Protein AF-A0A258SLJ2-F1 (afdb_monomer_lite)

pLDDT: mean 77.23, std 9.21, range [52.97, 88.25]

Structure (mmCIF, N/CA/C/O backbone):
data_AF-A0A258SLJ2-F1
#
_entry.id   AF-A0A258SLJ2-F1
#
loop_
_atom_site.group_PDB
_atom_site.id
_atom_site.type_symbol
_atom_site.label_atom_id
_atom_site.label_alt_id
_atom_site.label_comp_id
_atom_site.label_asym_id
_atom_site.label_entity_id
_atom_site.label_seq_id
_atom_site.pdbx_PDB_ins_code
_atom_site.Cartn_x
_atom_site.Cartn_y
_atom_site.Cartn_z
_atom_site.occupancy
_atom_site.B_iso_or_equiv
_atom_site.auth_seq_id
_atom_site.auth_comp_id
_atom_site.auth_asym_id
_atom_site.auth_atom_id
_atom_site.pdbx_PDB_model_num
ATOM 1 N N . PRO A 1 1 ? 20.317 6.922 -17.235 1.00 66.81 1 PRO A N 1
ATOM 2 C CA . PRO A 1 1 ? 20.151 6.839 -15.760 1.00 66.81 1 PRO A CA 1
ATOM 3 C C . PRO A 1 1 ? 18.785 7.334 -15.207 1.00 66.81 1 PRO A C 1
ATOM 5 O O . PRO A 1 1 ? 18.713 7.748 -14.059 1.00 66.81 1 PRO A O 1
ATOM 8 N N . VAL A 1 2 ? 17.682 7.207 -15.967 1.00 76.50 2 VAL A N 1
ATOM 9 C CA . VAL A 1 2 ? 16.298 7.485 -15.497 1.00 76.50 2 VAL A CA 1
ATOM 10 C C . VAL A 1 2 ? 15.326 6.333 -15.797 1.00 76.50 2 VAL A C 1
ATOM 12 O O . VAL A 1 2 ? 14.122 6.461 -15.613 1.00 76.50 2 VAL A O 1
ATOM 15 N N . GLN A 1 3 ? 15.835 5.183 -16.255 1.00 81.25 3 GLN A N 1
ATOM 16 C CA . GLN A 1 3 ? 15.012 4.036 -16.665 1.00 81.25 3 GLN A CA 1
ATOM 17 C C . GLN A 1 3 ? 14.137 3.488 -15.535 1.00 81.25 3 GLN A C 1
ATOM 19 O O . GLN A 1 3 ? 13.030 3.026 -15.793 1.00 81.25 3 GLN A O 1
ATOM 24 N N . ILE A 1 4 ? 14.597 3.606 -14.286 1.00 85.12 4 ILE A N 1
ATOM 25 C CA . ILE A 1 4 ? 13.837 3.207 -13.098 1.00 85.12 4 ILE A CA 1
ATOM 26 C C . ILE A 1 4 ? 12.487 3.942 -13.008 1.00 85.12 4 ILE A C 1
ATOM 28 O O . ILE A 1 4 ? 11.512 3.387 -12.511 1.00 85.12 4 ILE A O 1
ATOM 32 N N . LEU A 1 5 ? 12.407 5.169 -13.541 1.00 85.69 5 LEU A N 1
ATOM 33 C CA . LEU A 1 5 ? 11.209 5.998 -13.469 1.00 85.69 5 LEU A CA 1
ATOM 34 C C . LEU A 1 5 ? 10.073 5.441 -14.338 1.00 85.69 5 LEU A C 1
ATOM 36 O O . LEU A 1 5 ? 8.915 5.555 -13.958 1.00 85.69 5 LEU A O 1
ATOM 40 N N . TYR A 1 6 ? 10.396 4.788 -15.461 1.00 85.94 6 TYR A N 1
ATOM 41 C CA . TYR A 1 6 ? 9.406 4.152 -16.342 1.00 85.94 6 TYR A CA 1
ATOM 42 C C . TYR A 1 6 ? 8.843 2.851 -15.762 1.00 85.94 6 TYR A C 1
ATOM 44 O O . TYR A 1 6 ? 7.727 2.455 -16.094 1.00 85.94 6 TYR A O 1
ATOM 52 N N . TRP A 1 7 ? 9.575 2.209 -14.849 1.00 87.75 7 TRP A N 1
ATOM 53 C CA . TRP A 1 7 ? 9.091 1.014 -14.163 1.00 87.75 7 TRP A CA 1
ATOM 54 C C . TRP A 1 7 ? 8.012 1.327 -13.124 1.00 87.75 7 TRP A C 1
ATOM 56 O O . TRP A 1 7 ? 7.146 0.486 -12.902 1.00 87.75 7 TRP A O 1
ATOM 66 N N . MET A 1 8 ? 7.991 2.530 -12.539 1.00 86.81 8 MET A N 1
ATOM 67 C CA . MET A 1 8 ? 6.943 2.924 -11.586 1.00 86.81 8 MET A CA 1
ATOM 68 C C . MET A 1 8 ? 5.523 2.865 -12.181 1.00 86.81 8 MET A C 1
ATOM 70 O O . MET A 1 8 ? 4.689 2.159 -11.614 1.00 86.81 8 MET A O 1
ATOM 74 N N . PRO A 1 9 ? 5.208 3.533 -13.311 1.00 88.25 9 PRO A N 1
ATOM 75 C CA . PRO A 1 9 ? 3.887 3.425 -13.920 1.00 88.25 9 PRO A CA 1
ATOM 76 C C . PRO A 1 9 ? 3.629 2.036 -14.507 1.00 88.25 9 PRO A C 1
ATOM 78 O O . PRO A 1 9 ? 2.482 1.598 -14.492 1.00 88.25 9 PRO A O 1
ATOM 81 N N . ALA A 1 10 ? 4.656 1.307 -14.963 1.00 88.25 10 ALA A N 1
ATOM 82 C CA . ALA A 1 10 ? 4.483 -0.075 -15.406 1.00 88.25 10 ALA A CA 1
ATOM 83 C C . ALA A 1 10 ? 3.981 -0.953 -14.246 1.00 88.25 10 ALA A C 1
ATOM 85 O O . ALA A 1 10 ? 2.890 -1.511 -14.323 1.00 88.25 10 ALA A O 1
ATOM 86 N N . VAL A 1 11 ? 4.703 -0.993 -13.125 1.00 86.94 11 VAL A N 1
ATOM 87 C CA . VAL A 1 11 ? 4.299 -1.753 -11.932 1.00 86.94 11 VAL A CA 1
ATOM 88 C C . VAL A 1 11 ? 2.959 -1.257 -11.385 1.00 86.94 11 VAL A C 1
ATOM 90 O O . VAL A 1 11 ? 2.103 -2.071 -11.043 1.00 86.94 11 VAL A O 1
ATOM 93 N N . GLY A 1 12 ? 2.737 0.060 -11.357 1.00 81.75 12 GLY A N 1
ATOM 94 C CA . GLY A 1 12 ? 1.473 0.654 -10.918 1.00 81.75 12 GLY A CA 1
ATOM 95 C C . GLY A 1 12 ? 0.281 0.226 -11.775 1.00 81.75 12 GLY A C 1
ATOM 96 O O . GLY A 1 12 ? -0.759 -0.145 -11.236 1.00 81.75 12 GLY A O 1
ATOM 97 N N . THR A 1 13 ? 0.445 0.184 -13.098 1.00 86.69 13 THR A N 1
ATOM 98 C CA . THR A 1 13 ? -0.605 -0.265 -14.026 1.00 86.69 13 THR A CA 1
ATOM 99 C C . THR A 1 13 ? -0.922 -1.740 -13.814 1.00 86.69 13 THR A C 1
ATOM 101 O O . THR A 1 13 ? -2.088 -2.108 -13.702 1.00 86.69 13 THR A O 1
ATOM 104 N N . TRP A 1 14 ? 0.099 -2.589 -13.685 1.00 84.56 14 TRP A N 1
ATOM 105 C CA . TRP A 1 14 ? -0.097 -4.012 -13.401 1.00 84.56 14 TRP A CA 1
ATOM 106 C C . TRP A 1 14 ? -0.784 -4.239 -12.053 1.00 84.56 14 TRP A C 1
ATOM 108 O O . TRP A 1 14 ? -1.712 -5.042 -11.964 1.00 84.56 14 TRP A O 1
ATOM 118 N N . ALA A 1 15 ? -0.403 -3.489 -11.018 1.00 81.69 15 ALA A N 1
ATOM 119 C CA . ALA A 1 15 ? -1.083 -3.528 -9.730 1.00 81.69 15 ALA A CA 1
ATOM 120 C C . ALA A 1 15 ? -2.559 -3.115 -9.863 1.00 81.69 15 ALA A C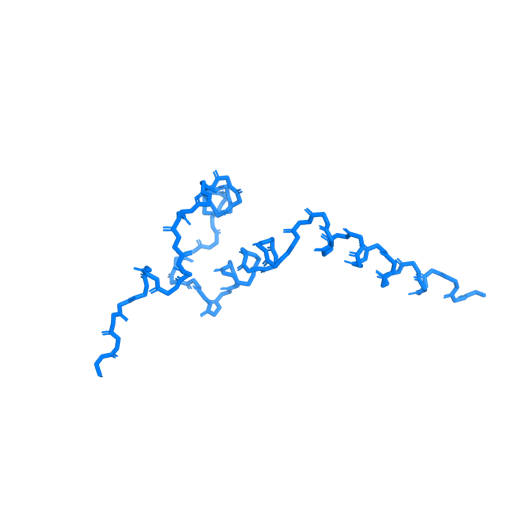 1
ATOM 122 O O . ALA A 1 15 ? -3.437 -3.778 -9.314 1.00 81.69 15 ALA A O 1
ATOM 123 N N . GLN A 1 16 ? -2.856 -2.072 -10.638 1.00 81.19 16 GLN A N 1
ATOM 124 C CA . GLN A 1 16 ? -4.224 -1.612 -10.865 1.00 81.19 16 GLN A CA 1
ATOM 125 C C . GLN A 1 16 ? -5.057 -2.615 -11.681 1.00 81.19 16 GLN A C 1
ATOM 127 O O . GLN A 1 16 ? -6.247 -2.756 -11.424 1.00 81.19 16 GLN A O 1
ATOM 132 N N . VAL A 1 17 ? -4.448 -3.352 -12.616 1.00 82.25 17 VAL A N 1
ATOM 133 C CA . VAL A 1 17 ? -5.114 -4.423 -13.380 1.00 82.25 17 VAL A CA 1
ATOM 134 C C . VAL A 1 17 ? -5.394 -5.645 -12.503 1.00 82.25 17 VAL A C 1
ATOM 136 O O . VAL A 1 17 ? -6.493 -6.190 -12.551 1.00 82.25 17 VAL A O 1
ATOM 139 N N . ILE A 1 18 ? -4.430 -6.065 -11.679 1.00 78.19 18 ILE A N 1
ATOM 140 C CA . ILE A 1 18 ? -4.553 -7.265 -10.836 1.00 78.19 18 ILE A CA 1
ATOM 141 C C . ILE A 1 18 ? -5.513 -7.026 -9.668 1.00 78.19 18 ILE A C 1
ATOM 143 O O . ILE A 1 18 ? -6.357 -7.869 -9.366 1.00 78.19 18 ILE A O 1
ATOM 147 N N . PHE A 1 19 ? -5.385 -5.886 -8.990 1.00 74.94 19 PHE A N 1
ATOM 148 C CA . PHE A 1 19 ? -6.149 -5.596 -7.777 1.00 74.94 19 PHE A CA 1
ATOM 149 C C . PHE A 1 19 ? -7.395 -4.734 -8.018 1.00 74.94 19 PHE A C 1
ATOM 151 O O . PHE A 1 19 ? -8.249 -4.618 -7.130 1.00 74.94 19 PHE A O 1
ATOM 158 N N . GLY A 1 20 ? -7.513 -4.129 -9.201 1.00 73.56 20 GLY A N 1
ATOM 159 C CA . GLY A 1 20 ? -8.613 -3.243 -9.555 1.00 73.56 20 GLY A CA 1
ATOM 160 C C . GLY A 1 20 ? -8.705 -1.999 -8.668 1.00 73.56 20 GLY A C 1
ATOM 161 O O . GLY A 1 20 ? -7.829 -1.670 -7.865 1.00 73.56 20 GLY A O 1
ATOM 162 N N . TYR A 1 21 ? -9.856 -1.336 -8.757 1.00 72.88 21 TYR A N 1
ATOM 163 C CA . TYR A 1 21 ? -10.225 -0.215 -7.886 1.00 72.88 21 TYR A CA 1
ATOM 164 C C . TYR A 1 21 ? -10.352 -0.630 -6.408 1.00 72.88 21 TYR A C 1
ATOM 166 O O . TYR A 1 21 ? -10.313 0.205 -5.507 1.00 72.88 21 TYR A O 1
ATOM 174 N N . CYS A 1 22 ? -10.505 -1.930 -6.139 1.00 74.88 22 CYS A N 1
ATOM 175 C CA . CYS A 1 22 ? -10.810 -2.463 -4.817 1.00 74.88 22 CYS A CA 1
ATOM 176 C C . CYS A 1 22 ? -9.663 -2.275 -3.819 1.00 74.88 22 CYS A C 1
ATOM 178 O O . CYS A 1 22 ? -9.914 -1.873 -2.683 1.00 74.88 22 CYS A O 1
ATOM 180 N N . ALA A 1 23 ? -8.413 -2.548 -4.208 1.00 76.81 23 ALA A N 1
ATOM 181 C CA . ALA A 1 23 ? -7.278 -2.358 -3.302 1.00 76.81 23 ALA A CA 1
ATOM 182 C C . ALA A 1 23 ? -7.017 -0.878 -3.014 1.00 76.81 23 ALA A C 1
ATOM 184 O O . ALA A 1 23 ? -6.807 -0.513 -1.859 1.00 76.81 23 ALA A O 1
ATOM 185 N N . MET A 1 24 ? -7.107 -0.024 -4.035 1.00 78.75 24 MET A N 1
ATOM 186 C CA . MET A 1 24 ? -6.981 1.420 -3.853 1.00 78.75 24 MET A CA 1
ATOM 187 C C . MET A 1 24 ? -8.081 1.953 -2.926 1.00 78.75 24 MET A C 1
ATOM 189 O O . MET A 1 24 ? -7.777 2.646 -1.959 1.00 78.75 24 MET A O 1
ATOM 193 N N . ALA A 1 25 ? -9.342 1.567 -3.148 1.00 79.62 25 ALA A N 1
ATOM 194 C CA . ALA A 1 25 ? -10.458 1.962 -2.288 1.00 79.62 25 ALA A CA 1
ATOM 195 C C . ALA A 1 25 ? -10.246 1.530 -0.826 1.00 79.62 25 ALA A C 1
ATOM 197 O O . ALA A 1 25 ? -10.507 2.297 0.099 1.00 79.62 25 ALA A O 1
ATOM 198 N N . ARG A 1 26 ? -9.702 0.327 -0.607 1.00 82.94 26 ARG A N 1
ATOM 199 C CA . ARG A 1 26 ? -9.347 -0.186 0.725 1.00 82.94 26 ARG A CA 1
ATOM 200 C C . ARG A 1 26 ? -8.215 0.607 1.378 1.00 82.94 26 ARG A C 1
ATOM 202 O O . ARG A 1 26 ? -8.303 0.905 2.566 1.00 82.94 26 ARG A O 1
ATOM 209 N N . MET A 1 27 ? -7.193 1.010 0.626 1.00 82.69 27 MET A N 1
ATOM 210 C CA . MET A 1 27 ? -6.123 1.874 1.142 1.00 82.69 27 MET A CA 1
ATOM 211 C C . MET A 1 27 ? -6.649 3.261 1.515 1.00 82.69 27 MET A C 1
ATOM 213 O O . MET A 1 27 ? -6.398 3.726 2.624 1.00 82.69 27 MET A O 1
ATOM 217 N N . VAL A 1 28 ? -7.435 3.887 0.633 1.00 82.12 28 VAL A N 1
ATOM 218 C CA . VAL A 1 28 ? -8.068 5.188 0.897 1.00 82.12 28 VAL A CA 1
ATOM 219 C C . VAL A 1 28 ? -8.982 5.105 2.120 1.00 82.12 28 VAL A C 1
ATOM 221 O O . VAL A 1 28 ? -8.986 6.025 2.933 1.00 82.12 28 VAL A O 1
ATOM 224 N N . SER A 1 29 ? -9.671 3.977 2.331 1.00 80.44 29 SER A N 1
ATOM 225 C CA . SER A 1 29 ? -10.527 3.809 3.509 1.00 80.44 29 SER A CA 1
ATOM 226 C C . SER A 1 29 ? -9.785 3.766 4.850 1.00 80.44 29 SER A C 1
ATOM 228 O O . SER A 1 29 ? -10.371 4.086 5.882 1.00 80.44 29 SER A O 1
ATOM 230 N N . LEU A 1 30 ? -8.497 3.402 4.840 1.00 82.56 30 LEU A N 1
ATOM 231 C CA . LEU A 1 30 ? -7.640 3.340 6.030 1.00 82.56 30 LEU A CA 1
ATOM 232 C C . LEU A 1 30 ? -6.944 4.675 6.334 1.00 82.56 30 LEU A C 1
ATOM 234 O O . LEU A 1 30 ? -6.331 4.822 7.398 1.00 82.56 30 LEU A O 1
ATOM 238 N N . LEU A 1 31 ? -7.017 5.650 5.421 1.00 85.19 31 LEU A N 1
ATOM 239 C CA . LEU A 1 31 ? -6.452 6.975 5.647 1.00 85.19 31 LEU A CA 1
ATOM 240 C C . LEU A 1 31 ? -7.160 7.664 6.820 1.00 85.19 31 LEU A C 1
ATOM 242 O O . LEU A 1 31 ? -8.362 7.478 7.005 1.00 85.19 31 LEU A O 1
ATOM 246 N N . PRO A 1 32 ? -6.439 8.488 7.605 1.00 78.56 32 PRO A N 1
ATOM 247 C CA . PRO A 1 32 ? -6.971 9.116 8.817 1.00 78.56 32 PRO A CA 1
ATOM 248 C C . PRO A 1 32 ? -8.227 9.958 8.569 1.00 78.56 32 PRO A C 1
ATOM 250 O O . PRO A 1 32 ? -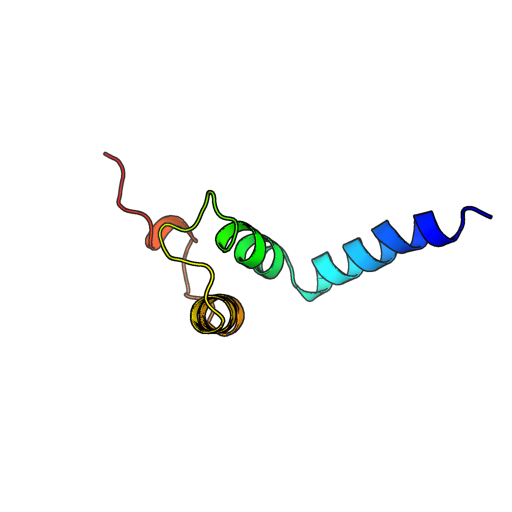9.034 10.104 9.473 1.00 78.56 32 PRO A O 1
ATOM 253 N N . TRP A 1 33 ? -8.418 10.462 7.348 1.00 80.19 33 TRP A N 1
ATOM 254 C CA . TRP A 1 33 ?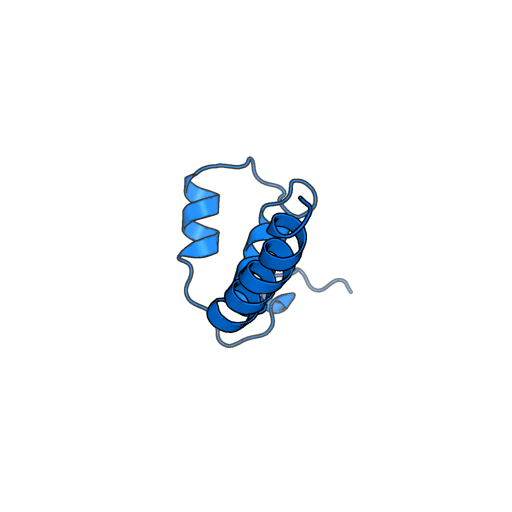 -9.607 11.227 6.973 1.00 80.19 33 TRP A CA 1
ATOM 255 C C . TRP A 1 33 ? -10.856 10.354 6.758 1.00 80.19 33 TRP A C 1
ATOM 257 O O . TRP A 1 33 ? -11.974 10.834 6.903 1.00 80.19 33 TRP A O 1
ATOM 267 N N . ASN A 1 34 ? -10.685 9.073 6.411 1.00 79.19 34 ASN A N 1
ATOM 268 C CA . ASN A 1 34 ? -11.788 8.151 6.118 1.00 79.19 34 ASN A CA 1
ATOM 269 C C . ASN A 1 34 ? -12.093 7.184 7.280 1.00 79.19 34 ASN A C 1
ATOM 271 O O . ASN A 1 34 ? -13.054 6.419 7.206 1.00 79.19 34 ASN A O 1
ATOM 275 N N . ARG A 1 35 ? -11.295 7.199 8.355 1.00 75.50 35 ARG A N 1
ATOM 276 C CA . ARG A 1 35 ? -11.497 6.352 9.540 1.00 75.50 35 ARG A CA 1
ATOM 277 C C . ARG A 1 35 ? -11.795 7.198 10.776 1.00 75.50 35 ARG A C 1
ATOM 279 O O . ARG A 1 35 ? -11.039 8.105 11.099 1.00 75.50 35 ARG A O 1
ATOM 286 N N . SER A 1 36 ? -12.849 6.852 11.513 1.00 76.62 36 SER A N 1
ATOM 287 C CA . SER A 1 36 ? -13.087 7.386 12.867 1.00 76.62 36 SER A CA 1
ATOM 288 C C . SER A 1 36 ? -12.352 6.591 13.953 1.00 76.62 36 SER A C 1
ATOM 290 O O . SER A 1 36 ? -12.179 7.075 15.065 1.00 76.62 36 SER A O 1
ATOM 292 N N . GLU A 1 37 ? -11.904 5.374 13.636 1.00 78.81 37 GLU A N 1
ATOM 293 C CA . GLU A 1 37 ? -11.216 4.463 14.554 1.00 78.81 37 GLU A CA 1
ATOM 294 C C . GLU A 1 37 ? -9.687 4.571 14.400 1.00 78.81 37 GLU A C 1
ATOM 296 O O . GLU A 1 37 ? -9.175 4.897 13.323 1.00 78.81 37 GLU A O 1
ATOM 301 N N . GLY A 1 38 ? -8.927 4.270 15.460 1.00 83.81 38 GLY A N 1
ATOM 302 C CA . GLY A 1 38 ? -7.461 4.192 15.418 1.00 83.81 38 GLY A CA 1
ATOM 303 C C . GLY A 1 38 ? -6.955 3.180 14.379 1.00 83.81 38 GLY A C 1
ATOM 304 O O . GLY A 1 38 ? -7.577 2.140 14.166 1.00 83.81 38 GLY A O 1
ATOM 305 N N . LEU A 1 39 ? -5.819 3.459 13.723 1.00 83.06 39 LEU A N 1
ATOM 306 C CA . LEU A 1 39 ? -5.228 2.522 12.766 1.00 83.06 39 LEU A CA 1
ATOM 307 C C . LEU A 1 39 ? -4.711 1.319 13.549 1.00 83.06 39 LEU A C 1
ATOM 309 O O . LEU A 1 39 ? -3.671 1.381 14.197 1.00 83.06 39 LEU A O 1
ATOM 313 N N . SER A 1 40 ? -5.478 0.238 13.510 1.00 84.50 40 SER A N 1
ATOM 314 C CA . SER A 1 40 ? -5.151 -1.018 14.169 1.00 84.50 40 SER A CA 1
ATOM 315 C C . SER A 1 40 ? -4.865 -2.088 13.128 1.00 84.50 40 SER A C 1
ATOM 317 O O . SER A 1 40 ? -5.494 -2.137 12.068 1.00 84.50 40 SER A O 1
ATO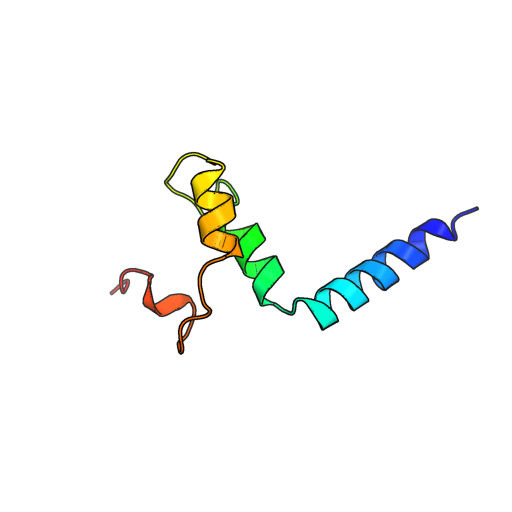M 319 N N . PHE A 1 41 ? -3.953 -3.002 13.452 1.00 84.06 41 PHE A N 1
ATOM 320 C CA . PHE A 1 41 ? -3.659 -4.157 12.608 1.00 84.06 41 PHE A CA 1
ATOM 321 C C . PHE A 1 41 ? -4.915 -5.005 12.332 1.00 84.06 41 PHE A C 1
ATOM 323 O O . PHE A 1 41 ? -5.096 -5.522 11.228 1.00 84.06 41 PHE A O 1
ATOM 330 N N . GLY A 1 42 ? -5.837 -5.081 13.300 1.00 83.56 42 GLY A N 1
ATOM 331 C CA . GLY A 1 42 ? -7.134 -5.737 13.117 1.00 83.56 42 GLY A CA 1
ATOM 332 C C . GLY A 1 42 ? -8.002 -5.058 12.053 1.00 83.56 42 GLY A C 1
ATOM 333 O O . GLY A 1 42 ? -8.630 -5.746 11.248 1.00 83.56 42 GLY A O 1
ATOM 334 N N . LEU A 1 43 ? -7.980 -3.723 11.990 1.00 82.31 43 LEU A N 1
ATOM 335 C CA . LEU A 1 43 ? -8.721 -2.937 11.001 1.00 82.31 43 LEU A CA 1
ATOM 336 C C . LEU A 1 43 ? -8.137 -3.120 9.597 1.00 82.31 43 LEU A C 1
ATOM 338 O O . LEU A 1 43 ? -8.888 -3.325 8.645 1.00 82.31 43 LEU A O 1
ATOM 342 N N . VAL A 1 44 ? -6.807 -3.136 9.469 1.00 85.50 44 VAL A N 1
ATOM 343 C CA . VAL A 1 44 ? -6.126 -3.426 8.195 1.00 85.50 44 VAL A CA 1
ATOM 344 C C . VAL A 1 44 ? -6.499 -4.825 7.708 1.00 85.50 44 VAL A C 1
ATOM 346 O O . VAL A 1 44 ? -6.968 -4.985 6.580 1.00 85.50 44 VAL A O 1
ATOM 349 N N . LYS A 1 45 ? -6.387 -5.839 8.578 1.00 85.12 45 LYS A N 1
ATOM 350 C CA . LYS A 1 45 ? -6.763 -7.215 8.235 1.00 85.12 45 LYS A CA 1
ATOM 351 C C . LYS A 1 45 ? -8.232 -7.302 7.829 1.00 85.12 45 LYS A C 1
ATOM 353 O O . LYS A 1 45 ? -8.539 -7.871 6.789 1.00 85.12 45 LYS A O 1
ATOM 358 N N . LYS A 1 46 ? -9.148 -6.694 8.584 1.00 83.75 46 LYS A N 1
ATOM 359 C CA . LYS A 1 46 ? -10.574 -6.673 8.235 1.00 83.75 46 LYS A CA 1
ATOM 360 C C . LYS A 1 46 ? -10.806 -5.991 6.887 1.00 83.75 46 LYS A C 1
ATOM 362 O O . LYS A 1 46 ? -11.540 -6.527 6.069 1.00 83.75 46 LYS A O 1
ATOM 367 N N . THR A 1 47 ? -10.148 -4.873 6.609 1.00 85.31 47 THR A N 1
ATOM 368 C CA . THR A 1 47 ? -10.332 -4.113 5.363 1.00 85.31 47 THR A CA 1
ATOM 369 C C . THR A 1 47 ? -9.864 -4.896 4.130 1.00 85.31 47 THR A C 1
ATOM 371 O O . THR A 1 47 ? -10.563 -4.925 3.118 1.00 85.31 47 THR A O 1
ATOM 374 N N . PHE A 1 48 ? -8.729 -5.599 4.214 1.00 83.88 48 PHE A N 1
ATOM 375 C CA . PHE A 1 48 ? -8.203 -6.394 3.095 1.00 83.88 48 PHE A CA 1
ATOM 376 C C . PHE A 1 48 ? -8.798 -7.807 2.984 1.00 83.88 48 PHE A C 1
ATOM 378 O O . PHE A 1 48 ? -8.942 -8.317 1.874 1.00 83.88 48 PHE A O 1
ATOM 385 N N . PHE A 1 49 ? -9.194 -8.436 4.091 1.00 84.25 49 PHE A N 1
ATOM 386 C CA . PHE A 1 49 ? -9.742 -9.800 4.088 1.00 84.25 49 PHE A CA 1
ATOM 387 C C . PHE A 1 49 ? -11.275 -9.859 4.153 1.00 84.25 49 PHE A C 1
ATOM 389 O O . PHE A 1 49 ? -11.844 -10.948 4.090 1.00 84.25 49 PHE A O 1
ATOM 396 N N . SER A 1 50 ? -11.975 -8.723 4.242 1.00 78.12 50 SER A N 1
ATOM 397 C CA . SER A 1 50 ? -13.439 -8.721 4.138 1.00 78.12 50 SER A CA 1
ATOM 398 C C . SER A 1 50 ? -13.879 -9.175 2.751 1.00 78.12 50 SER A C 1
ATOM 400 O O . SER A 1 50 ? -13.315 -8.768 1.729 1.00 78.12 50 SER A O 1
ATOM 402 N N . ARG A 1 51 ? -14.912 -10.020 2.715 1.00 73.88 51 ARG A N 1
ATOM 403 C CA . ARG A 1 51 ? -15.518 -10.470 1.460 1.00 73.88 51 ARG A CA 1
ATOM 404 C C . ARG A 1 51 ? -16.110 -9.261 0.724 1.00 73.88 51 ARG A C 1
ATOM 406 O O . ARG A 1 51 ? -16.728 -8.418 1.376 1.00 73.88 51 ARG A O 1
ATOM 413 N N . PRO A 1 52 ? -15.949 -9.164 -0.607 1.00 68.06 52 PRO A N 1
ATOM 414 C CA . PRO A 1 52 ? -16.682 -8.177 -1.386 1.00 68.06 52 PRO A CA 1
ATOM 415 C C . PRO A 1 52 ? -18.180 -8.446 -1.210 1.00 68.06 52 PRO A C 1
ATOM 417 O O . PRO A 1 52 ? -18.665 -9.544 -1.489 1.00 68.06 52 PRO A O 1
ATOM 420 N N . VAL A 1 53 ? -18.902 -7.465 -0.676 1.00 68.31 53 VAL A N 1
ATOM 421 C CA . VAL A 1 53 ? -20.359 -7.531 -0.543 1.00 68.31 53 VAL A CA 1
ATOM 422 C C . VAL A 1 53 ? -20.968 -7.242 -1.912 1.00 68.31 53 VAL A C 1
ATOM 424 O O . VAL A 1 53 ? -20.489 -6.362 -2.626 1.00 68.31 53 VAL A O 1
ATOM 427 N N . ARG A 1 54 ? -22.013 -7.981 -2.301 1.00 58.16 54 ARG A N 1
ATOM 428 C CA . ARG A 1 54 ? -22.783 -7.660 -3.512 1.00 58.16 54 ARG A CA 1
ATOM 429 C C . ARG A 1 54 ? -23.511 -6.337 -3.270 1.00 58.16 54 ARG A C 1
ATOM 431 O O . ARG A 1 54 ? -24.493 -6.319 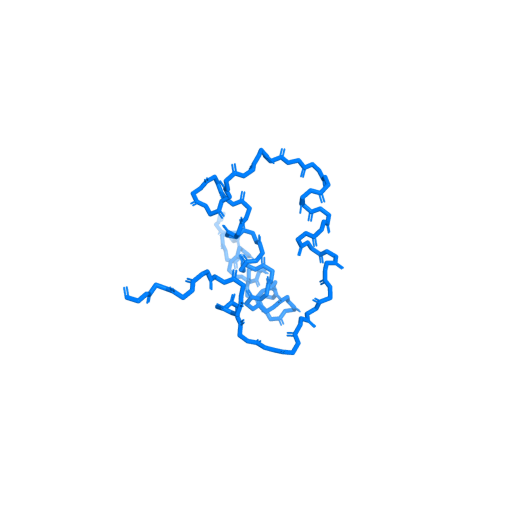-2.533 1.00 58.16 54 ARG A O 1
ATOM 438 N N . GLY A 1 55 ? -22.992 -5.247 -3.832 1.00 65.62 55 GLY A N 1
ATOM 439 C CA . GLY A 1 55 ? -23.463 -3.907 -3.504 1.00 65.62 55 GLY A CA 1
ATOM 440 C C . GLY A 1 55 ? -22.515 -2.771 -3.901 1.00 65.62 55 GLY A C 1
ATOM 441 O O . GLY A 1 55 ? -21.400 -3.010 -4.356 1.00 65.62 55 GLY A O 1
ATOM 442 N N . ASN A 1 56 ? -22.965 -1.529 -3.720 1.00 66.19 56 ASN A N 1
ATOM 443 C CA . ASN A 1 56 ? -22.154 -0.317 -3.836 1.00 66.19 56 ASN A CA 1
ATOM 444 C C . ASN A 1 56 ? -21.495 0.011 -2.482 1.00 66.19 56 ASN A C 1
ATOM 446 O O . ASN A 1 56 ? -22.075 -0.239 -1.426 1.00 66.19 56 ASN A O 1
ATOM 450 N N . ILE A 1 57 ? -20.323 0.650 -2.498 1.00 65.19 57 ILE A N 1
ATOM 451 C CA . ILE A 1 57 ? -19.595 1.076 -1.288 1.00 65.19 57 ILE A CA 1
ATOM 452 C C . ILE A 1 57 ? -20.420 2.007 -0.377 1.00 65.19 57 ILE A C 1
ATOM 454 O O . ILE A 1 57 ? -20.185 2.059 0.827 1.00 65.19 57 ILE A O 1
ATOM 458 N N . LEU A 1 58 ? -21.419 2.700 -0.938 1.00 63.06 58 LEU A N 1
ATOM 459 C CA . LEU A 1 58 ? -22.300 3.622 -0.217 1.00 63.06 58 LEU A CA 1
ATOM 460 C C . LEU A 1 58 ? -23.341 2.923 0.669 1.00 63.06 58 LEU A C 1
ATOM 462 O O . LEU A 1 58 ? -23.954 3.579 1.503 1.00 63.06 58 LEU A O 1
ATOM 466 N N . GLN A 1 59 ? -23.554 1.608 0.541 1.00 63.09 59 GLN A N 1
ATOM 467 C CA . GLN A 1 59 ? -24.566 0.906 1.347 1.00 63.09 59 GLN A CA 1
ATOM 468 C C . GLN A 1 59 ? -24.250 0.863 2.848 1.00 63.09 59 GLN A C 1
ATOM 470 O O . GLN A 1 59 ? -25.152 0.603 3.639 1.00 63.09 59 GLN A O 1
ATOM 475 N N . GLY A 1 60 ? -23.000 1.124 3.242 1.00 60.12 60 GLY A N 1
ATOM 476 C CA . GLY A 1 60 ? -22.600 1.250 4.646 1.00 60.12 60 GLY A CA 1
ATOM 477 C C . GLY A 1 60 ? -22.578 2.686 5.177 1.00 60.12 60 GLY A C 1
ATOM 478 O O . GLY A 1 60 ? -22.354 2.869 6.370 1.00 60.12 60 GLY A O 1
ATOM 479 N N . GLN A 1 61 ? -22.771 3.700 4.326 1.00 61.72 61 GLN A N 1
ATOM 480 C CA . GLN A 1 61 ? -22.788 5.091 4.776 1.00 61.72 61 GLN A CA 1
ATOM 481 C C . GLN A 1 61 ? -24.199 5.463 5.251 1.00 61.72 61 GLN A C 1
ATOM 483 O O . GLN A 1 61 ? -25.175 5.086 4.594 1.00 61.72 61 GLN A O 1
ATOM 488 N N . PRO A 1 62 ? -24.342 6.178 6.384 1.00 53.97 62 PRO A N 1
ATOM 489 C CA . PRO A 1 62 ? -25.645 6.677 6.801 1.00 53.97 62 PRO A CA 1
ATOM 490 C C . PRO A 1 62 ? -26.222 7.516 5.660 1.00 53.97 62 PRO A C 1
ATOM 492 O O . PRO A 1 62 ? -25.513 8.341 5.081 1.00 53.97 62 PRO A O 1
ATOM 495 N N . ARG A 1 63 ? -27.489 7.274 5.298 1.00 59.75 63 ARG A N 1
ATOM 496 C CA . ARG A 1 63 ? -28.170 8.101 4.297 1.00 59.75 63 ARG A CA 1
ATOM 497 C C . ARG A 1 63 ? -28.200 9.524 4.838 1.00 59.75 63 ARG A C 1
ATOM 499 O O . ARG A 1 63 ? -28.913 9.799 5.800 1.00 59.75 63 ARG A O 1
ATOM 506 N N . VAL A 1 64 ? -27.391 10.392 4.249 1.00 60.72 64 VAL A N 1
ATOM 507 C CA . VAL A 1 64 ? -27.517 11.831 4.435 1.00 60.72 64 VAL A CA 1
ATOM 508 C C . VAL A 1 64 ? -28.793 12.245 3.701 1.00 60.72 64 VAL A C 1
ATOM 510 O O . VAL A 1 64 ? -28.858 12.145 2.477 1.00 60.72 64 VAL A O 1
ATOM 513 N N . ASN A 1 65 ? -29.835 12.549 4.478 1.00 52.97 65 ASN A N 1
ATOM 514 C CA . ASN A 1 65 ? -31.035 13.243 4.005 1.00 52.97 65 ASN A CA 1
ATOM 515 C C . ASN A 1 65 ? -30.703 14.710 3.743 1.00 52.97 65 ASN A C 1
ATOM 517 O O . ASN A 1 65 ? -29.940 15.275 4.560 1.00 52.97 65 ASN A O 1
#

Secondary st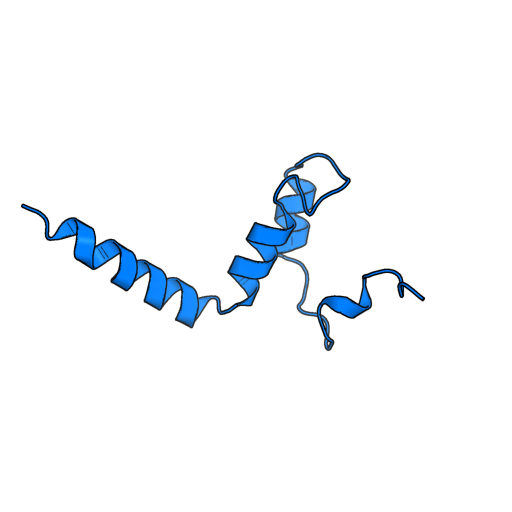ructure (DSSP, 8-state):
--HHHHHHHHHHHHHHHHHHHHHHHHHHHHSTTT-SS---HHHHHHHHHSPPPSS-GGGGS----

Radius of gyration: 15.64 Å; chains: 1; bounding box: 51×24×32 Å

Foldseek 3Di:
DCVVVVVVVVVVVVCCVVCPVLVVVLVVCLPPVNDPDDNDPVSNCCSVVPDDDPDDPCPPPPPDD

Sequence (65 aa):
PVQILYWMPAVGTWAQVIFGYCAMARMVSLLPWNRSEGLSFGLVKKTFFSRPVRGNILQGQPRVN